Protein AF-A0A496Q9F2-F1 (afdb_monomer_lite)

Sequence (83 aa):
MSPDIEKLIEDVEVEAVYLVEEEIPTYVVVTPKDAEVISRLKSGVIDPETDVNVVVLNPAEYMKLNDLNPTLSEMLARGRRLV

Structure (mmCIF, N/CA/C/O backbone):
data_AF-A0A496Q9F2-F1
#
_entry.id   AF-A0A496Q9F2-F1
#
loop_
_atom_site.group_PDB
_atom_site.id
_atom_site.type_symbol
_atom_site.label_atom_id
_atom_site.label_alt_id
_atom_site.label_comp_id
_atom_site.label_asym_id
_atom_site.label_entity_id
_atom_site.label_seq_id
_atom_site.pdbx_PDB_ins_code
_atom_site.Cartn_x
_atom_site.Cartn_y
_atom_site.Cartn_z
_atom_site.occupancy
_atom_site.B_iso_or_equiv
_atom_site.auth_seq_id
_atom_site.auth_comp_id
_atom_site.auth_asym_id
_atom_site.auth_atom_id
_atom_site.pdbx_PDB_model_num
ATOM 1 N N . MET A 1 1 ? -6.985 -10.912 1.725 1.00 68.75 1 MET A N 1
ATOM 2 C CA . MET A 1 1 ? -6.517 -9.554 2.057 1.00 68.75 1 MET A CA 1
ATOM 3 C C . MET A 1 1 ? -6.530 -9.454 3.577 1.00 68.75 1 MET A C 1
ATOM 5 O O . MET A 1 1 ? -7.328 -10.167 4.174 1.00 68.75 1 MET A O 1
ATOM 9 N N . SER A 1 2 ? -5.615 -8.710 4.207 1.00 76.94 2 SER A N 1
ATOM 10 C CA . SER A 1 2 ? -5.663 -8.523 5.666 1.00 76.94 2 SER A CA 1
ATOM 11 C C . SER A 1 2 ? -6.871 -7.654 6.049 1.00 76.94 2 SER A C 1
ATOM 13 O O . SER A 1 2 ? -7.117 -6.662 5.359 1.00 76.94 2 SER A O 1
ATOM 15 N N . PRO A 1 3 ? -7.586 -7.969 7.144 1.00 79.31 3 PRO A N 1
ATOM 16 C CA . PRO A 1 3 ? -8.788 -7.238 7.554 1.00 79.31 3 PRO A CA 1
ATOM 17 C C . PRO A 1 3 ? -8.522 -5.753 7.854 1.00 79.31 3 PRO A C 1
ATOM 19 O O . PRO A 1 3 ? -9.386 -4.912 7.618 1.00 79.31 3 PRO A O 1
ATOM 22 N N . ASP A 1 4 ? -7.320 -5.402 8.314 1.00 83.50 4 ASP A N 1
ATOM 23 C CA . ASP A 1 4 ? -6.887 -4.013 8.519 1.00 83.50 4 ASP A CA 1
ATOM 24 C C . ASP A 1 4 ? -6.789 -3.223 7.213 1.00 83.50 4 ASP A C 1
ATOM 26 O O . ASP A 1 4 ? -7.184 -2.061 7.154 1.00 83.50 4 ASP A O 1
ATOM 30 N N . ILE A 1 5 ? -6.313 -3.865 6.142 1.00 85.31 5 ILE A N 1
ATOM 31 C CA . ILE A 1 5 ? -6.214 -3.250 4.814 1.00 85.31 5 ILE A CA 1
ATOM 32 C C . ILE A 1 5 ? -7.605 -3.059 4.226 1.00 85.31 5 ILE A C 1
ATOM 34 O O . ILE A 1 5 ? -7.875 -2.006 3.659 1.00 85.31 5 ILE A O 1
ATOM 38 N N . GLU A 1 6 ? -8.498 -4.034 4.410 1.00 86.19 6 GLU A N 1
ATOM 39 C CA . GLU A 1 6 ? -9.898 -3.920 3.993 1.00 86.19 6 GLU A CA 1
ATOM 40 C C . GLU A 1 6 ? -10.593 -2.747 4.691 1.00 86.19 6 GLU A C 1
ATOM 42 O O . GLU A 1 6 ? -11.208 -1.929 4.017 1.00 86.19 6 GLU A O 1
ATOM 47 N N . LYS A 1 7 ? -10.414 -2.586 6.010 1.00 86.12 7 LYS A N 1
ATOM 48 C CA . LYS A 1 7 ? -10.914 -1.414 6.753 1.00 86.12 7 LYS A CA 1
ATOM 49 C C . LYS A 1 7 ? -10.270 -0.106 6.307 1.00 86.12 7 LYS A C 1
ATOM 51 O O . LYS A 1 7 ? -10.923 0.938 6.272 1.00 86.12 7 LYS A O 1
ATOM 56 N N . LEU A 1 8 ? -8.980 -0.138 5.983 1.00 85.75 8 LEU A N 1
ATOM 57 C CA . LEU A 1 8 ? -8.258 1.046 5.540 1.00 85.75 8 LEU A CA 1
ATOM 58 C C . LEU A 1 8 ? -8.865 1.610 4.252 1.00 85.75 8 LEU A C 1
ATOM 60 O O . LEU A 1 8 ? -9.044 2.823 4.144 1.00 85.75 8 LEU A O 1
ATOM 64 N N . ILE A 1 9 ? -9.203 0.728 3.314 1.00 88.25 9 ILE A N 1
ATOM 65 C CA . ILE A 1 9 ? -9.784 1.085 2.018 1.00 88.25 9 ILE A CA 1
ATOM 66 C C . ILE A 1 9 ? -11.317 1.047 2.003 1.00 88.25 9 ILE A C 1
ATOM 68 O O . ILE A 1 9 ? -11.926 1.288 0.964 1.00 88.25 9 ILE A O 1
ATOM 72 N N . GLU A 1 10 ? -11.952 0.743 3.134 1.00 88.25 10 GLU A N 1
ATOM 73 C CA . GLU A 1 10 ? -13.406 0.645 3.243 1.00 88.25 10 GLU A CA 1
ATOM 74 C C . GLU A 1 10 ? -14.059 1.990 2.915 1.00 88.25 10 GLU A C 1
ATOM 76 O O . GLU A 1 10 ? -13.709 3.015 3.502 1.00 88.25 10 GLU A O 1
ATOM 81 N N . ASP A 1 11 ? -15.019 1.995 1.991 1.00 86.81 11 ASP A N 1
ATOM 82 C CA . ASP A 1 11 ? -15.688 3.215 1.510 1.00 86.81 11 ASP A CA 1
ATOM 83 C C . ASP A 1 11 ? -14.751 4.210 0.787 1.00 86.81 11 ASP A C 1
ATOM 85 O O . ASP A 1 11 ? -15.141 5.334 0.485 1.00 86.81 11 ASP A O 1
ATOM 89 N N . VAL A 1 12 ? -13.514 3.805 0.471 1.00 88.38 12 VAL A N 1
ATOM 90 C CA . VAL A 1 12 ? -12.566 4.606 -0.310 1.00 88.38 12 VAL A CA 1
ATOM 91 C C . VAL A 1 12 ? -12.558 4.116 -1.755 1.00 88.38 12 VAL A C 1
ATOM 93 O O . VAL A 1 12 ? -12.501 2.918 -2.029 1.00 88.38 12 VAL A O 1
ATOM 96 N N . GLU A 1 13 ? -12.578 5.046 -2.708 1.00 89.38 13 GLU A N 1
ATOM 97 C CA . GLU A 1 13 ? -12.403 4.713 -4.122 1.00 89.38 13 GLU A CA 1
ATOM 98 C C . GLU A 1 13 ? -10.971 4.215 -4.359 1.00 89.38 13 GLU A C 1
ATOM 100 O O . GLU A 1 13 ? -10.023 4.998 -4.340 1.00 89.38 13 GLU A O 1
ATOM 105 N N . VAL A 1 14 ? -10.799 2.910 -4.559 1.00 90.31 14 VAL A N 1
ATOM 106 C CA . VAL A 1 14 ? -9.502 2.275 -4.825 1.00 90.31 14 VAL A CA 1
ATOM 107 C C . VAL A 1 14 ? -9.499 1.686 -6.227 1.00 90.31 14 VAL A C 1
ATOM 109 O O . VAL A 1 14 ? -10.414 0.958 -6.603 1.00 90.31 14 VAL A O 1
ATOM 112 N N . GLU A 1 15 ? -8.461 1.993 -7.003 1.00 90.75 15 GLU A N 1
ATOM 113 C CA . GLU A 1 15 ? -8.309 1.481 -8.368 1.00 90.75 15 GLU A CA 1
ATOM 114 C C . GLU A 1 15 ? -7.679 0.091 -8.396 1.00 90.75 15 GLU A C 1
ATOM 116 O O . GLU A 1 15 ? -8.067 -0.757 -9.202 1.00 90.75 15 GLU A O 1
ATOM 121 N N . ALA A 1 16 ? -6.682 -0.138 -7.542 1.00 89.31 16 ALA A N 1
ATOM 122 C CA . ALA A 1 16 ? -6.012 -1.424 -7.451 1.00 89.31 16 ALA A CA 1
ATOM 123 C C . ALA A 1 16 ? -5.364 -1.623 -6.085 1.00 89.31 16 ALA A C 1
ATOM 125 O O . ALA A 1 16 ? -4.879 -0.677 -5.461 1.00 89.31 16 ALA A O 1
ATOM 126 N N . VAL A 1 17 ? -5.290 -2.882 -5.659 1.00 90.44 17 VAL A N 1
ATOM 127 C CA . VAL A 1 17 ? -4.490 -3.279 -4.498 1.00 90.44 17 VAL A CA 1
ATOM 128 C C . VAL A 1 17 ? -3.569 -4.413 -4.899 1.00 90.44 17 VAL A C 1
ATOM 130 O O . VAL A 1 17 ? -4.013 -5.427 -5.438 1.00 90.44 17 VAL A O 1
ATOM 133 N N . TYR A 1 18 ? -2.288 -4.261 -4.597 1.00 90.81 18 TYR A N 1
ATOM 134 C CA . TYR A 1 18 ? -1.275 -5.281 -4.813 1.00 90.81 18 TYR A CA 1
ATOM 135 C C . TYR A 1 18 ? -0.730 -5.754 -3.474 1.00 90.81 18 TYR A C 1
ATOM 137 O O . TYR A 1 18 ? -0.560 -4.964 -2.550 1.00 90.81 18 TYR A O 1
ATOM 145 N N . LEU A 1 19 ? -0.443 -7.044 -3.383 1.00 91.19 19 LEU A N 1
ATOM 146 C CA . LEU A 1 19 ? 0.233 -7.660 -2.254 1.00 91.19 19 LEU A CA 1
ATOM 147 C C . LEU A 1 19 ? 1.559 -8.234 -2.731 1.00 91.19 19 LEU A C 1
ATOM 149 O O . LEU A 1 19 ? 1.588 -9.095 -3.609 1.00 91.19 19 LEU A O 1
ATOM 153 N N . VAL A 1 20 ? 2.647 -7.774 -2.130 1.00 90.00 20 VAL A N 1
ATOM 154 C CA . VAL A 1 20 ? 3.974 -8.353 -2.302 1.00 90.00 20 VAL A CA 1
ATOM 155 C C . VAL A 1 20 ? 4.236 -9.264 -1.105 1.00 90.00 20 VAL A C 1
ATOM 157 O O . VAL A 1 20 ? 4.299 -8.810 0.038 1.00 90.00 20 VAL A O 1
ATOM 160 N N . GLU A 1 21 ? 4.316 -10.567 -1.372 1.00 85.12 21 GLU A N 1
ATOM 161 C CA . GLU A 1 21 ? 4.588 -11.594 -0.363 1.00 85.12 21 GLU A CA 1
ATOM 162 C C . GLU A 1 21 ? 6.099 -11.650 -0.091 1.00 85.12 21 GLU A C 1
ATOM 164 O O . GLU A 1 21 ? 6.841 -12.382 -0.746 1.00 85.12 21 GLU A O 1
ATOM 169 N N . GLU A 1 22 ? 6.556 -10.830 0.852 1.00 84.00 22 GLU A N 1
ATOM 170 C CA . GLU A 1 22 ? 7.936 -10.803 1.350 1.00 84.00 22 GLU A CA 1
ATOM 171 C C . GLU A 1 22 ? 8.000 -11.256 2.814 1.00 84.00 22 GLU A C 1
ATOM 173 O O . GLU A 1 22 ? 7.010 -11.733 3.367 1.00 84.00 22 GLU A O 1
ATOM 178 N N . GLU A 1 23 ? 9.170 -11.118 3.446 1.00 85.25 23 GLU A N 1
ATOM 179 C CA . GLU A 1 23 ? 9.346 -11.383 4.880 1.00 85.25 23 GLU A CA 1
ATOM 180 C C . GLU A 1 23 ? 8.350 -10.578 5.730 1.00 85.25 23 GLU A C 1
ATOM 182 O O . GLU A 1 23 ? 7.753 -11.124 6.655 1.00 85.25 23 GLU A O 1
ATOM 187 N N . ILE A 1 24 ? 8.108 -9.320 5.344 1.00 86.31 24 ILE A N 1
ATOM 188 C CA . ILE A 1 24 ? 7.006 -8.495 5.841 1.00 86.31 24 ILE A CA 1
ATOM 189 C C . ILE A 1 24 ? 6.073 -8.214 4.655 1.00 86.31 24 ILE A C 1
ATOM 191 O O . ILE A 1 24 ? 6.503 -7.566 3.695 1.00 86.31 24 ILE A O 1
ATOM 195 N N . PRO A 1 25 ? 4.813 -8.685 4.673 1.00 88.25 25 PRO A N 1
ATOM 196 C CA . PRO A 1 25 ? 3.880 -8.476 3.572 1.00 88.25 25 PRO A CA 1
ATOM 197 C C . PRO A 1 25 ? 3.656 -6.987 3.295 1.00 88.25 25 PRO A C 1
ATOM 199 O O . PRO A 1 25 ? 3.256 -6.227 4.179 1.00 88.25 25 PRO A O 1
ATOM 202 N N . THR A 1 26 ? 3.879 -6.581 2.043 1.00 89.25 26 THR A N 1
ATOM 203 C CA . THR A 1 26 ? 3.727 -5.188 1.609 1.00 89.25 26 THR A CA 1
ATOM 204 C C . THR A 1 26 ? 2.479 -5.031 0.751 1.00 89.25 26 THR A C 1
ATOM 206 O O . THR A 1 26 ? 2.379 -5.594 -0.339 1.00 89.25 26 THR A O 1
ATOM 209 N N . TYR A 1 27 ? 1.527 -4.236 1.227 1.00 89.81 27 TYR A N 1
ATOM 210 C CA . TYR A 1 27 ? 0.320 -3.861 0.505 1.00 89.81 27 TYR A CA 1
ATOM 211 C C . TYR A 1 27 ? 0.522 -2.526 -0.196 1.00 89.81 27 TYR A C 1
ATOM 213 O O . TYR A 1 27 ? 0.810 -1.517 0.440 1.00 89.81 27 TYR A O 1
ATOM 221 N N . VAL A 1 28 ? 0.330 -2.506 -1.508 1.00 90.56 28 VAL A N 1
ATOM 222 C CA . VAL A 1 28 ? 0.372 -1.282 -2.303 1.00 90.56 28 VAL A CA 1
ATOM 223 C C . VAL A 1 28 ? -1.039 -0.947 -2.755 1.00 90.56 28 VAL A C 1
ATOM 225 O O . VAL A 1 28 ? -1.646 -1.689 -3.528 1.00 90.56 28 VAL A O 1
ATOM 228 N N . VAL A 1 29 ? -1.562 0.167 -2.259 1.00 91.62 29 VAL A N 1
ATOM 229 C CA . VAL A 1 29 ? -2.913 0.654 -2.533 1.00 91.62 29 VAL A CA 1
ATOM 230 C C . VAL A 1 29 ? -2.821 1.795 -3.536 1.00 91.62 29 VAL A C 1
ATOM 232 O O . VAL A 1 29 ? -2.208 2.822 -3.254 1.00 91.62 29 VAL A O 1
ATOM 235 N N . VAL A 1 30 ? -3.439 1.618 -4.702 1.00 92.50 30 VAL A N 1
ATOM 236 C CA . VAL A 1 30 ? -3.525 2.641 -5.746 1.00 92.50 30 VAL A CA 1
ATOM 237 C C . VAL A 1 30 ? -4.899 3.291 -5.679 1.00 92.50 30 VAL A C 1
ATOM 239 O O . VAL A 1 30 ? -5.909 2.641 -5.949 1.00 92.50 30 VAL A O 1
ATOM 242 N N . THR A 1 31 ? -4.955 4.567 -5.311 1.00 92.50 31 THR A N 1
ATOM 243 C CA . THR A 1 31 ? -6.217 5.289 -5.113 1.00 92.50 31 THR A CA 1
ATOM 244 C C . THR A 1 31 ? -6.080 6.770 -5.474 1.00 92.50 31 THR A C 1
ATOM 246 O O . THR A 1 31 ? -5.068 7.386 -5.149 1.00 92.50 31 THR A O 1
ATOM 249 N N . PRO A 1 32 ? -7.086 7.395 -6.115 1.00 92.12 32 PRO A N 1
ATOM 250 C CA . PRO A 1 32 ? -7.139 8.851 -6.273 1.00 92.12 32 PRO A CA 1
ATOM 251 C C . PRO A 1 32 ? -7.417 9.596 -4.951 1.00 92.12 32 PRO A C 1
ATOM 253 O O . PRO A 1 32 ? -7.419 10.827 -4.930 1.00 92.12 32 PRO A O 1
ATOM 256 N N . LYS A 1 33 ? -7.700 8.867 -3.863 1.00 91.62 33 LYS A N 1
ATOM 257 C CA . LYS A 1 33 ? -8.012 9.364 -2.517 1.00 91.62 33 LYS A CA 1
ATOM 258 C C . LYS A 1 33 ? -6.915 8.997 -1.512 1.00 91.62 33 LYS A C 1
ATOM 260 O O . LYS A 1 33 ? -7.202 8.713 -0.349 1.00 91.62 33 LYS A O 1
ATOM 265 N N . ASP A 1 34 ? -5.653 9.027 -1.926 1.00 89.31 34 ASP A N 1
ATOM 266 C CA . ASP A 1 34 ? -4.508 8.702 -1.068 1.00 89.31 34 ASP A CA 1
ATOM 267 C C . ASP A 1 34 ? -4.484 9.481 0.241 1.00 89.31 34 ASP A C 1
ATOM 269 O O . AS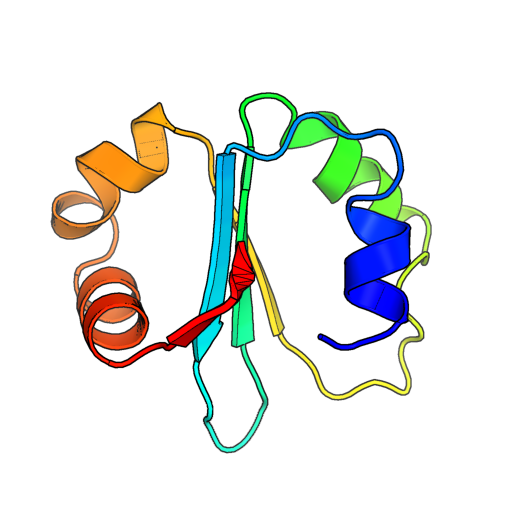P A 1 34 ? -4.207 8.908 1.292 1.00 89.31 34 ASP A O 1
ATOM 273 N N . ALA A 1 35 ? -4.850 10.762 0.201 1.00 88.81 35 ALA A N 1
ATOM 274 C CA . ALA A 1 35 ? -4.880 11.605 1.384 1.00 88.81 35 ALA A CA 1
ATOM 275 C C . ALA A 1 35 ? -5.812 11.042 2.469 1.00 88.81 35 ALA A C 1
ATOM 277 O O . ALA A 1 35 ? -5.504 11.141 3.658 1.00 88.81 35 ALA A O 1
ATOM 278 N N . GLU A 1 36 ? -6.929 10.424 2.078 1.00 89.88 36 GLU A N 1
ATOM 279 C CA . GLU A 1 36 ? -7.879 9.810 3.005 1.00 89.88 36 GLU A CA 1
ATOM 280 C C . GLU A 1 36 ? -7.313 8.523 3.610 1.00 89.88 36 GLU A C 1
ATOM 282 O O . GLU A 1 36 ? -7.320 8.360 4.831 1.00 89.88 36 GLU A O 1
ATOM 287 N N . VAL A 1 37 ? -6.730 7.660 2.776 1.00 89.44 37 VAL A N 1
ATOM 288 C CA . VAL A 1 37 ? -6.065 6.421 3.209 1.00 89.44 37 VAL A CA 1
ATOM 289 C C . VAL A 1 37 ? -4.902 6.726 4.158 1.00 89.44 37 VAL A C 1
ATOM 291 O O . VAL A 1 37 ? -4.796 6.134 5.229 1.00 89.44 37 VAL A O 1
ATOM 294 N N . ILE A 1 38 ? -4.063 7.710 3.829 1.00 88.12 38 ILE A N 1
ATOM 295 C CA . ILE A 1 38 ? -2.954 8.167 4.679 1.00 88.12 38 ILE A CA 1
ATOM 296 C C . ILE A 1 38 ? -3.478 8.746 5.999 1.00 88.12 38 ILE A C 1
ATOM 298 O O . ILE A 1 38 ? -2.877 8.533 7.054 1.00 88.12 38 ILE A O 1
ATOM 302 N N . SER A 1 39 ? -4.600 9.469 5.967 1.00 89.00 39 SER A N 1
ATOM 303 C CA . SER A 1 39 ? -5.241 9.990 7.178 1.00 89.00 39 SER A CA 1
ATOM 304 C C . SER A 1 39 ? -5.708 8.855 8.096 1.00 89.00 39 SER A C 1
ATOM 306 O O . SER A 1 39 ? -5.449 8.885 9.298 1.00 89.00 39 SER A O 1
ATOM 308 N N . ARG A 1 40 ? -6.304 7.799 7.530 1.00 88.44 40 ARG A N 1
ATOM 309 C CA . ARG A 1 40 ? -6.710 6.590 8.264 1.00 88.44 40 ARG A CA 1
ATOM 310 C C . ARG A 1 40 ? -5.517 5.816 8.830 1.00 88.44 40 ARG A C 1
ATOM 312 O O . ARG A 1 40 ? -5.562 5.419 9.993 1.00 88.44 40 ARG A O 1
ATOM 319 N N . LEU A 1 41 ? -4.429 5.680 8.065 1.00 85.06 41 LEU A N 1
ATOM 320 C CA . LEU A 1 41 ? -3.167 5.106 8.552 1.00 85.06 41 LEU A CA 1
ATOM 321 C C . LEU A 1 41 ? -2.669 5.857 9.792 1.00 85.06 41 LEU A C 1
ATOM 323 O O . LEU A 1 41 ? -2.380 5.251 10.819 1.00 85.06 41 LEU A O 1
ATOM 327 N N . LYS A 1 42 ? -2.642 7.194 9.731 1.00 84.25 42 LYS A N 1
ATOM 328 C CA . LYS A 1 42 ? -2.238 8.045 10.862 1.00 84.25 42 LYS A CA 1
ATOM 329 C C . LYS A 1 42 ? -3.211 7.995 12.036 1.00 84.25 42 LYS A C 1
ATOM 331 O O . LYS A 1 42 ? -2.796 8.217 13.169 1.00 84.25 42 LYS A O 1
ATOM 336 N N . SER A 1 43 ? -4.483 7.711 11.773 1.00 85.56 43 SER A N 1
ATOM 337 C CA . SER A 1 43 ? -5.502 7.528 12.805 1.00 85.56 43 SER A CA 1
ATOM 338 C C . SER A 1 43 ? -5.377 6.190 13.546 1.00 85.56 43 SER A C 1
ATOM 340 O O . SER A 1 43 ? -6.138 5.969 14.486 1.00 85.56 43 SER A O 1
ATOM 342 N N . GLY A 1 44 ? -4.450 5.310 13.144 1.00 81.50 44 GLY A N 1
ATOM 343 C CA . GLY A 1 44 ? -4.255 4.003 13.771 1.00 81.50 44 GLY A CA 1
ATOM 344 C C . GLY A 1 44 ? -5.321 2.981 13.376 1.00 81.50 44 GLY A C 1
ATOM 345 O O . GLY A 1 44 ? -5.689 2.145 14.190 1.00 81.50 44 GLY A O 1
ATOM 346 N N . VAL A 1 45 ? -5.857 3.068 12.150 1.00 81.19 45 VAL A N 1
ATOM 347 C CA . VAL A 1 45 ? -6.812 2.067 11.630 1.00 81.19 45 VAL A CA 1
ATOM 348 C C . VAL A 1 45 ? -6.162 0.691 11.466 1.00 81.19 45 VAL A C 1
ATOM 350 O O . VAL A 1 45 ? -6.85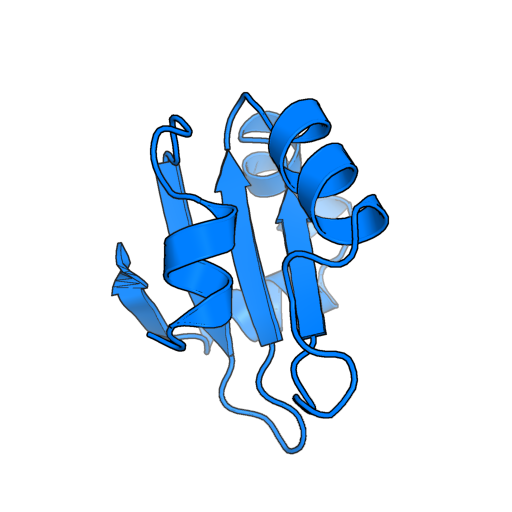7 -0.313 11.582 1.00 81.19 45 VAL A O 1
ATOM 353 N N . ILE A 1 46 ? -4.851 0.655 11.212 1.00 79.88 46 ILE A N 1
ATOM 354 C CA . ILE A 1 46 ? -4.070 -0.582 11.192 1.00 79.88 46 ILE A CA 1
ATOM 355 C C . ILE A 1 46 ? -3.531 -0.840 12.587 1.00 79.88 46 ILE A C 1
ATOM 357 O O . ILE A 1 46 ? -2.899 0.039 13.182 1.00 79.88 46 ILE A O 1
ATOM 361 N N . ASP A 1 47 ? -3.760 -2.055 13.071 1.00 75.69 47 ASP A N 1
ATOM 362 C CA . ASP A 1 47 ? -3.232 -2.498 14.347 1.00 75.69 47 ASP A CA 1
ATOM 363 C C . ASP A 1 47 ? -1.689 -2.507 14.314 1.00 75.69 47 ASP A C 1
ATOM 365 O O . ASP A 1 47 ? -1.110 -3.143 13.427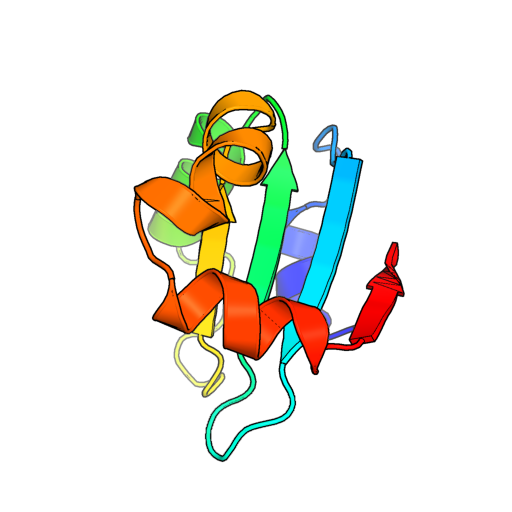 1.00 75.69 47 ASP A O 1
ATOM 369 N N . PRO A 1 48 ? -0.992 -1.816 15.237 1.00 67.44 48 PRO A N 1
ATOM 370 C CA . PRO A 1 48 ? 0.470 -1.724 15.232 1.00 67.44 48 PRO A CA 1
ATOM 371 C C . PRO A 1 48 ? 1.166 -3.063 15.510 1.00 67.44 48 PRO A C 1
ATOM 373 O O . PRO A 1 48 ? 2.367 -3.173 15.283 1.00 67.44 48 PRO A O 1
ATOM 376 N N . GLU A 1 49 ? 0.435 -4.070 15.998 1.00 71.88 49 GLU A N 1
ATOM 377 C CA . GLU A 1 49 ? 0.928 -5.447 16.143 1.00 71.88 49 GLU A CA 1
ATOM 378 C C . GLU A 1 49 ? 0.964 -6.207 14.804 1.00 71.88 49 GLU A C 1
ATOM 380 O O . GLU A 1 49 ? 1.503 -7.312 14.723 1.00 71.88 49 GLU A O 1
ATOM 385 N N . THR A 1 50 ? 0.401 -5.626 13.741 1.00 74.38 50 THR A N 1
ATOM 386 C CA . THR A 1 50 ? 0.426 -6.206 12.401 1.00 74.38 50 THR A CA 1
ATOM 387 C C . THR A 1 50 ? 1.732 -5.836 11.703 1.00 74.38 50 THR A C 1
ATOM 389 O O . THR A 1 50 ? 1.906 -4.705 11.252 1.00 74.38 50 THR A O 1
ATOM 392 N N . ASP A 1 51 ? 2.631 -6.809 11.555 1.00 81.69 51 ASP A N 1
ATOM 393 C CA . ASP A 1 51 ? 3.842 -6.702 10.729 1.00 81.69 51 ASP A CA 1
ATOM 394 C C . ASP A 1 51 ? 3.464 -6.687 9.233 1.00 81.69 51 ASP A C 1
ATOM 396 O O . ASP A 1 51 ? 3.569 -7.681 8.513 1.00 81.69 51 ASP A O 1
ATOM 400 N N . VAL A 1 52 ? 2.934 -5.556 8.763 1.00 85.06 52 VAL A N 1
ATOM 401 C CA . VAL A 1 52 ? 2.622 -5.285 7.354 1.00 85.06 52 VAL A CA 1
ATOM 402 C C . VAL A 1 52 ? 3.161 -3.920 6.956 1.00 85.06 52 VAL A C 1
ATOM 404 O O . VAL A 1 52 ? 3.053 -2.945 7.697 1.00 85.06 52 VAL A O 1
ATOM 407 N N . ASN A 1 53 ? 3.672 -3.822 5.735 1.00 87.44 53 ASN A N 1
ATOM 408 C CA . ASN A 1 53 ? 3.975 -2.535 5.124 1.00 87.44 53 ASN A CA 1
ATOM 409 C C . ASN A 1 53 ? 2.791 -2.086 4.274 1.00 87.44 53 ASN A C 1
ATOM 411 O O . ASN A 1 53 ? 2.203 -2.885 3.547 1.00 87.44 53 ASN A O 1
ATOM 415 N N . VAL A 1 54 ? 2.459 -0.797 4.324 1.00 87.62 54 VAL A N 1
ATOM 416 C CA . VAL A 1 54 ? 1.424 -0.214 3.465 1.00 87.62 54 VAL A CA 1
ATOM 417 C C . VAL A 1 54 ? 1.997 0.965 2.705 1.00 87.62 54 VAL A C 1
ATOM 419 O O . VAL A 1 54 ? 2.471 1.933 3.295 1.00 87.62 54 VAL A O 1
ATOM 422 N N . VAL A 1 55 ? 1.932 0.880 1.382 1.00 89.12 55 VAL A N 1
ATOM 423 C CA . VAL A 1 55 ? 2.328 1.940 0.463 1.00 89.12 55 VAL A CA 1
ATOM 424 C C . VAL A 1 55 ? 1.073 2.443 -0.227 1.00 89.12 55 VAL A C 1
ATOM 426 O O . VAL A 1 55 ? 0.338 1.672 -0.837 1.00 89.12 55 VAL A O 1
ATOM 429 N N . VAL A 1 56 ? 0.821 3.741 -0.133 1.00 90.56 56 VAL A N 1
ATOM 430 C CA . VAL A 1 56 ? -0.312 4.389 -0.797 1.00 90.56 56 VAL A CA 1
ATOM 431 C C . VAL A 1 56 ? 0.236 5.183 -1.972 1.00 90.56 56 VAL A C 1
ATOM 433 O O . VAL A 1 56 ? 1.202 5.925 -1.803 1.00 90.56 56 VAL A O 1
ATOM 436 N N . LEU A 1 57 ? -0.347 4.993 -3.152 1.00 90.81 57 LEU A N 1
ATOM 437 C CA . LEU A 1 57 ? 0.070 5.643 -4.389 1.00 90.81 57 LEU A CA 1
ATOM 438 C C . LEU A 1 57 ? -1.125 6.244 -5.114 1.00 90.81 57 LEU A C 1
ATOM 440 O O . LEU A 1 57 ? -2.183 5.617 -5.221 1.00 90.81 57 LEU A O 1
ATOM 444 N N . ASN A 1 58 ? -0.904 7.392 -5.746 1.00 91.75 58 ASN A N 1
ATOM 445 C CA . ASN A 1 58 ? -1.881 7.938 -6.679 1.00 91.75 58 ASN A CA 1
ATOM 446 C C . ASN A 1 58 ? -1.803 7.226 -8.023 1.00 91.75 58 ASN A C 1
ATOM 448 O O . ASN A 1 58 ? -0.726 6.770 -8.411 1.00 91.75 58 ASN A O 1
ATOM 452 N N . PRO A 1 59 ? -2.888 7.204 -8.817 1.00 89.56 59 PRO A N 1
ATOM 453 C CA . PRO A 1 59 ? -2.862 6.634 -10.163 1.00 89.56 59 PRO A CA 1
ATOM 454 C C . PRO A 1 59 ? -1.748 7.238 -11.028 1.00 89.56 59 PRO A C 1
ATOM 456 O O . PRO A 1 59 ? -1.054 6.537 -11.762 1.00 89.56 59 PRO A O 1
ATOM 459 N N . ALA A 1 60 ? -1.511 8.545 -10.879 1.00 89.81 60 ALA A N 1
ATOM 460 C CA . ALA A 1 60 ? -0.430 9.247 -11.562 1.00 89.81 60 ALA A CA 1
ATOM 461 C C . ALA A 1 60 ? 0.971 8.809 -11.093 1.00 89.81 60 ALA A C 1
ATOM 463 O O . ALA A 1 60 ? 1.895 8.754 -11.905 1.00 89.81 60 ALA A O 1
ATOM 464 N N . GLU A 1 61 ? 1.138 8.504 -9.804 1.00 88.81 61 GLU A N 1
ATOM 465 C CA . GLU A 1 61 ? 2.396 7.995 -9.247 1.00 88.81 61 GLU A CA 1
ATOM 466 C C . GLU A 1 61 ? 2.624 6.546 -9.646 1.00 88.81 61 GLU A C 1
ATOM 468 O O . GLU A 1 61 ? 3.729 6.205 -10.044 1.00 88.81 61 GLU A O 1
ATOM 473 N N . TYR A 1 62 ? 1.576 5.722 -9.637 1.00 87.00 62 TYR A N 1
ATOM 474 C CA . TYR A 1 62 ? 1.621 4.343 -10.105 1.00 87.00 62 TYR A CA 1
ATOM 475 C C . TYR A 1 62 ? 2.056 4.260 -11.576 1.00 87.00 62 TYR A C 1
ATOM 477 O O . TYR A 1 62 ? 2.954 3.494 -11.917 1.00 87.00 62 TYR A O 1
ATOM 485 N N . MET A 1 63 ? 1.508 5.115 -12.449 1.00 86.44 63 MET A N 1
ATOM 486 C CA . MET A 1 63 ? 1.940 5.193 -13.853 1.00 86.44 63 MET A CA 1
ATOM 487 C C . MET A 1 63 ? 3.410 5.597 -14.008 1.00 86.44 63 MET A C 1
ATOM 489 O O . MET A 1 63 ? 4.073 5.179 -14.955 1.00 86.44 63 MET A O 1
ATOM 493 N N . LYS A 1 64 ? 3.924 6.416 -13.087 1.00 88.56 64 LYS A N 1
ATOM 494 C CA . LYS A 1 64 ? 5.323 6.860 -13.060 1.00 88.56 64 LYS A CA 1
ATOM 495 C C . LYS A 1 64 ? 6.192 6.017 -12.136 1.00 88.56 64 LYS A C 1
ATOM 497 O O . LYS A 1 64 ? 7.353 6.359 -11.933 1.00 88.56 64 LYS A O 1
ATOM 502 N N . LEU A 1 65 ? 5.667 4.929 -11.581 1.00 85.31 65 LEU A N 1
ATOM 503 C CA . LEU A 1 65 ? 6.338 4.205 -10.513 1.00 85.31 65 LEU A CA 1
ATOM 504 C C . LEU A 1 65 ? 7.664 3.630 -10.987 1.00 85.31 65 LEU A C 1
ATOM 506 O O . LEU A 1 65 ? 8.647 3.687 -10.266 1.00 85.31 65 LEU A O 1
ATOM 510 N N . ASN A 1 66 ? 7.708 3.151 -12.226 1.00 82.12 66 ASN A N 1
ATOM 511 C CA . ASN A 1 66 ? 8.934 2.644 -12.823 1.00 82.12 66 ASN A CA 1
ATOM 512 C C . ASN A 1 66 ? 10.056 3.700 -12.894 1.00 82.12 66 ASN A C 1
ATOM 514 O O . ASN A 1 66 ? 11.228 3.349 -12.821 1.00 82.12 66 ASN A O 1
ATOM 518 N N . ASP A 1 67 ? 9.693 4.978 -13.019 1.00 84.56 67 ASP A N 1
ATOM 519 C CA . ASP A 1 67 ? 10.622 6.112 -13.086 1.00 84.56 67 ASP A CA 1
ATOM 520 C C . ASP A 1 67 ? 10.979 6.638 -11.683 1.00 84.56 67 ASP A C 1
ATOM 522 O O . ASP A 1 67 ? 12.125 6.980 -11.404 1.00 84.56 67 ASP A O 1
ATOM 526 N N . LEU A 1 68 ? 9.992 6.679 -10.781 1.00 82.06 68 LEU A N 1
ATOM 527 C CA . LEU A 1 68 ? 10.133 7.193 -9.414 1.00 82.06 68 LEU A CA 1
ATOM 528 C C . LEU A 1 68 ? 10.818 6.194 -8.476 1.00 82.06 68 LEU A C 1
ATOM 530 O O . LEU A 1 68 ? 11.604 6.584 -7.614 1.00 82.06 68 LEU A O 1
ATOM 534 N N . ASN A 1 69 ? 10.476 4.915 -8.606 1.00 83.06 69 ASN A N 1
ATOM 535 C CA . ASN A 1 69 ? 10.948 3.842 -7.748 1.00 83.06 69 ASN A CA 1
ATOM 536 C C . ASN A 1 69 ? 10.964 2.496 -8.505 1.00 83.06 69 ASN A C 1
ATOM 538 O O . ASN A 1 69 ? 10.018 1.704 -8.402 1.00 83.06 69 ASN A O 1
ATOM 542 N N . PRO A 1 70 ? 12.042 2.213 -9.260 1.00 82.00 70 PRO A N 1
ATOM 543 C CA . PRO A 1 70 ? 12.158 0.979 -10.033 1.00 82.00 70 PRO A CA 1
ATOM 544 C C . PRO A 1 70 ? 12.093 -0.271 -9.147 1.00 82.00 70 PRO A C 1
ATOM 546 O O . PRO A 1 70 ? 11.480 -1.258 -9.540 1.00 82.00 70 PRO A O 1
ATOM 549 N N . THR A 1 71 ? 12.619 -0.211 -7.920 1.00 84.44 71 THR A N 1
ATOM 550 C CA . THR A 1 71 ? 12.550 -1.324 -6.965 1.00 84.44 71 THR A CA 1
ATOM 551 C C . THR A 1 71 ? 11.105 -1.668 -6.614 1.00 84.44 71 THR A C 1
ATOM 553 O O . THR A 1 71 ? 10.716 -2.830 -6.693 1.00 84.44 71 THR A O 1
ATOM 556 N N . LEU A 1 72 ? 10.278 -0.667 -6.287 1.00 80.81 72 LEU A N 1
ATOM 557 C CA . LEU A 1 72 ? 8.865 -0.903 -5.977 1.00 80.81 72 LEU A CA 1
ATOM 558 C C . LEU A 1 72 ? 8.101 -1.432 -7.202 1.00 80.81 72 LEU A C 1
ATOM 560 O O . LEU A 1 72 ? 7.233 -2.290 -7.067 1.00 80.81 72 LEU A O 1
ATOM 564 N N . SER A 1 73 ? 8.444 -0.947 -8.399 1.00 84.94 73 SER A N 1
ATOM 565 C CA . SER A 1 73 ? 7.895 -1.439 -9.669 1.00 84.94 73 SER A CA 1
ATOM 566 C C . SER A 1 73 ? 8.206 -2.925 -9.887 1.00 84.94 73 SER A C 1
ATOM 568 O O . SER A 1 73 ? 7.304 -3.709 -10.182 1.00 84.94 73 SER A O 1
ATOM 570 N N . GLU A 1 74 ? 9.453 -3.348 -9.660 1.00 84.75 74 GLU A N 1
ATOM 571 C CA . GLU A 1 74 ? 9.843 -4.761 -9.731 1.00 84.75 74 GLU A CA 1
ATOM 572 C C . GLU A 1 74 ? 9.135 -5.616 -8.672 1.00 84.75 74 GLU A C 1
ATOM 574 O O . GLU A 1 74 ? 8.676 -6.720 -8.974 1.00 84.75 74 GLU A O 1
ATOM 579 N N . MET A 1 75 ? 8.996 -5.109 -7.445 1.00 84.69 75 MET A N 1
ATOM 580 C CA . MET A 1 75 ? 8.257 -5.789 -6.378 1.00 84.69 75 MET A CA 1
ATOM 581 C C . MET A 1 75 ? 6.789 -5.990 -6.764 1.00 84.69 75 MET A C 1
ATOM 583 O O . MET A 1 75 ? 6.266 -7.094 -6.644 1.00 84.69 75 MET A O 1
ATOM 587 N N . LEU A 1 76 ? 6.137 -4.958 -7.304 1.00 84.25 76 LEU A N 1
ATOM 588 C CA . LEU A 1 76 ? 4.758 -5.028 -7.788 1.00 84.25 76 LEU A CA 1
ATOM 589 C C . LEU A 1 76 ? 4.581 -5.970 -8.973 1.00 84.25 76 LEU A C 1
ATOM 591 O O . LEU A 1 76 ? 3.572 -6.666 -9.041 1.00 84.25 76 LEU A O 1
ATOM 595 N N . ALA A 1 77 ? 5.556 -6.026 -9.881 1.00 83.44 77 ALA A N 1
ATOM 596 C CA . ALA A 1 77 ? 5.540 -6.957 -11.005 1.00 83.44 77 ALA A CA 1
ATOM 597 C C . ALA A 1 77 ? 5.569 -8.426 -10.547 1.00 83.44 77 ALA A C 1
ATOM 599 O O . ALA A 1 77 ? 5.058 -9.305 -11.241 1.00 83.44 77 ALA A O 1
ATOM 600 N N . ARG A 1 78 ? 6.157 -8.693 -9.374 1.00 84.69 78 ARG A N 1
ATOM 601 C CA . ARG A 1 78 ? 6.151 -10.009 -8.715 1.00 84.69 78 ARG A CA 1
ATOM 602 C C . ARG A 1 78 ? 4.985 -10.174 -7.737 1.00 84.69 78 ARG A C 1
ATOM 604 O O . ARG A 1 78 ? 4.665 -11.300 -7.364 1.00 84.69 78 ARG A O 1
ATOM 611 N N . GLY A 1 79 ? 4.376 -9.066 -7.328 1.00 84.00 79 GLY A N 1
ATOM 612 C CA . GLY A 1 79 ? 3.254 -9.006 -6.410 1.00 84.00 79 GLY A CA 1
ATOM 613 C C . GLY A 1 79 ? 1.954 -9.500 -7.035 1.00 84.00 79 GLY A C 1
ATOM 614 O O . GLY A 1 79 ? 1.724 -9.446 -8.244 1.00 84.0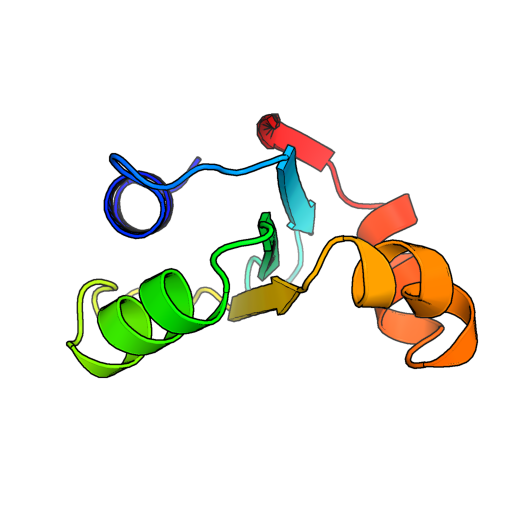0 79 GLY A O 1
ATOM 615 N N . ARG A 1 80 ? 1.059 -9.982 -6.178 1.00 88.31 80 ARG A N 1
ATOM 616 C CA . ARG A 1 80 ? -0.268 -10.445 -6.558 1.00 88.31 80 ARG A CA 1
ATOM 617 C C . ARG A 1 80 ? -1.263 -9.294 -6.484 1.00 88.31 80 ARG A C 1
ATOM 619 O O . ARG A 1 80 ? -1.463 -8.707 -5.424 1.00 88.31 80 ARG A O 1
ATOM 626 N N . ARG A 1 81 ? -1.958 -9.021 -7.588 1.00 89.12 81 ARG A N 1
ATOM 627 C CA . ARG A 1 81 ? -3.119 -8.122 -7.586 1.00 89.12 81 ARG A CA 1
ATOM 628 C C . ARG A 1 81 ? -4.285 -8.775 -6.837 1.00 89.12 81 ARG A C 1
ATOM 630 O O . ARG A 1 81 ? -4.643 -9.919 -7.123 1.00 89.12 81 ARG A O 1
ATOM 637 N N . LEU A 1 82 ? -4.852 -8.055 -5.877 1.00 85.94 82 LEU A N 1
ATOM 638 C CA . LEU A 1 82 ? -5.971 -8.497 -5.045 1.00 85.94 82 LEU A CA 1
ATOM 639 C C . LEU A 1 82 ? -7.311 -7.880 -5.474 1.00 85.94 82 LEU A C 1
ATOM 641 O O . LEU A 1 82 ? -8.337 -8.534 -5.303 1.00 85.94 82 LEU A O 1
ATOM 645 N N . VAL A 1 83 ? -7.286 -6.659 -6.026 1.00 79.75 83 VAL A N 1
ATOM 646 C CA . VAL A 1 83 ? -8.438 -5.886 -6.542 1.00 79.75 83 VAL A CA 1
ATOM 647 C C . VAL A 1 83 ? -8.017 -5.181 -7.821 1.00 79.75 83 VAL A C 1
ATOM 649 O O . VAL A 1 83 ? -6.870 -4.680 -7.852 1.00 79.75 83 VAL A O 1
#

Radius of gyration: 12.02 Å; chains: 1; bounding box: 28×23×30 Å

Foldseek 3Di:
DDVLVCQLCPVFAWPWWWWQPDPQIEIETEGQPLVSSVVCVVVCSDPPVRSHHYHYHYPVCVVCVCVVPVPVVVSRVNIDIPD

Secondary structure (DSSP, 8-state):
--HHHHHHSTTS--SEEEEE-SSS-EEEEE-TTHHHHHHHHHTT-S-TTS--EEEEE-HHHHHTHHHH-HHHHHHHHHSEE--

pLDDT: mean 85.87, std 5.01, range [67.44, 92.5]

=== Feature glossary ===
The record interleaves many kinds of information about one protein. Here is each kind framed as the question it answers.

Q: Are the domains correctly placed relative to each other?
A: Predicted aligned error is AlphaFold's pairwise confidence. Unlike pLDDT (per-residue), PAE is per-residue-pair and captures whether two parts of the structure are correctly placed relative to each other. Units are ångströms of expected positional error.

Q: Which residues are in helices, strands, or loops?
A: Eight-state secondary structure (DSSP): H is the canonical α-helix, G the tighter 3₁₀-helix, I the wider π-helix; E/B are β-structure, T and S are turns and bends, and '-' is everything else. DSSP derives these from the pattern of main-chain N–H···O=C hydrogen bonds, not from the sequence.

Q: What if only a Cα trace is available?
A: P-SEA three-state annotation labels each residue as helix, strand, or coil based purely on the geometry of the Cα trace. It serves as a fallback when the full backbone (and thus DSSP) is unavailable.

Q: What are the backbone torsion angles?
A: φ (phi) and ψ (psi) are the two rotatable backbone dihedrals per residue: φ is the C(i-1)–N–Cα–C torsion, ψ is the N–Cα–C–N(i+1) torsion, both in degrees on (−180°, 180°]. α-helical residues cluster near (−60°, −45°); β-strand residues near (−120°, +130°). A Ramachandran plot is simply a scatter of (φ, ψ) for every residue.

Q: What known structures does this most resemble?
A: Structural nearest neighbors (via Foldseek easy-search vs the PDB). Reported per hit: target PDB id, E-value, and alignment TM-score. A TM-score above ~0.5 is the conventional threshold for 'same fold'.

Q: What family and function is it annotated with?
A: Database cross-references. InterPro integrates a dozen domain/family signature databases into unified entries with residue-range hits. GO terms attach function/process/location labels with evidence codes. CATH codes position the fold in a four-level structural taxonomy. Organism is the NCBI-taxonomy species name.

Q: Which residues are buried vs exposed?
A: Solvent accessibility: the surface area of each residue that a 1.4 Å water probe can touch, 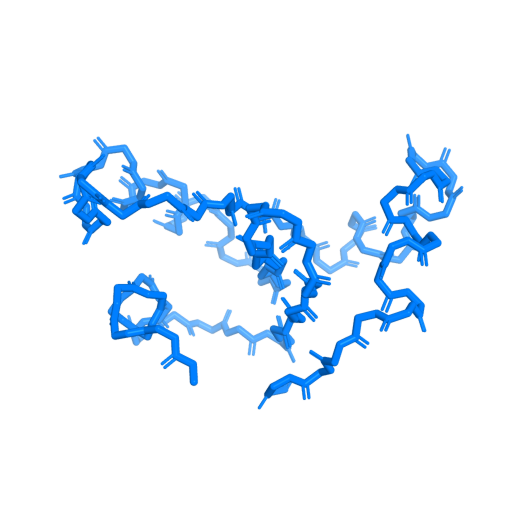in Å². When only backbone atoms are present the absolute values are lower than full-atom SASA (side chains contribute most of the area) and are flagged as backbone-only.

Q: What do the diagnostic plots show?
A: Three diagnostic plots accompany the record. The Cα contact map visualizes the tertiary structure as a 2D adjacency matrix (8 Å cutoff, sequence-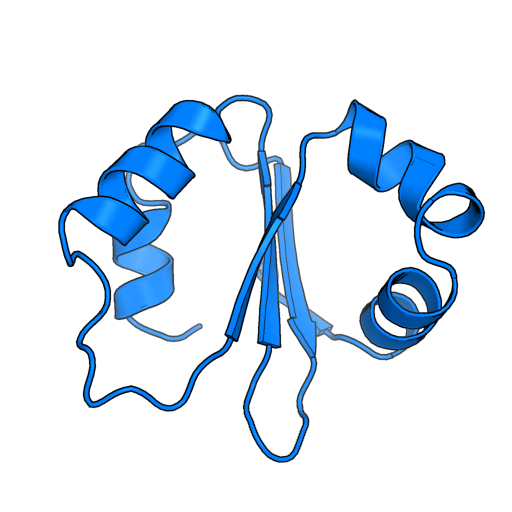local contacts suppressed). The Ramachandran plot shows the distribution of backbone (φ, ψ) torsions, with points in the α and β basins reflecting secondary structure content. The PAE plot shows AlphaFold's inter-residue confidence as a color matrix.

Q: What is the amino-acid chain?
A: The amino-acid sequence is the protein's primary structure: the linear order of residues from the N-terminus to the C-terminus, written in one-letter code. Everything else here — the 3D coordinates, the secondary structure, the domain annotations — is ultimately a consequence of this string.

Q: What do the rendered images show?
A: The six renders are orthographic views along the three Cartesian axes in both directions. Representation (cartoon, sticks, or surface) and color scheme (sequence-rainbow or by-chain) vary across proteins so the training set covers all the common visualization conventions.

Q: Where is each backbone atom in 3D?
A: The mmCIF table is the protein's shape written out atom by atom. For each backbone N, Cα, C, and carbonyl O, it records an (x, y, z) coordinate triple in Å plus the residue type, chain letter, and residue number.

Q: How mobile is each atom in the crystal?
A: For experimental (PDB) structures, the B-factor (temperature factor) quantifies the positional spread of each atom in the crystal — a combination of thermal vibration and static disorder — in units of Å². High B-factors mark flexible loops or poorly resolved regions; low B-factors mark the rigid, well-ordered core.

Q: How big and how compact is the whole molecule?
A: Three whole-structure scalars: the radius of gyration (RMS distance of Cα from centroid, in Å), the count of Cα–Cα contacts (pairs closer than 8 Å and separated by more than four residues in sequence — i.e. tertiary, not local, contacts), and the bounding-box dimensions. Together they distinguish compact globular folds from extended fibres or disordered chains.

Q: What does the local fold look like, residue by residue?
A: A 3Di character summarizes, for each residue, the relative orientation of the Cα frame of its nearest spatial neighbor. Because it encodes fold topology rather than chemistry, 3Di alignments detect remote structural similarity that sequence alignment misses.

Q: How confident is the AlphaFold model at each residue?
A: For AlphaFold models, the B-factor field carries pLDDT — the model's own estimate of local accuracy on a 0–100 scale. Regions with pLDDT<50 should be treated as essentially unmodeled; they often correspond to intrinsically disordered segments.